Protein AF-A0A3D1R2D4-F1 (afdb_monomer)

Structure (mmCIF, N/CA/C/O backbone):
data_AF-A0A3D1R2D4-F1
#
_entry.id   AF-A0A3D1R2D4-F1
#
loop_
_atom_site.group_PDB
_atom_site.id
_atom_site.type_symbol
_atom_site.label_atom_id
_atom_site.label_alt_id
_atom_site.label_comp_id
_atom_site.label_asym_id
_atom_site.label_entity_id
_atom_site.label_seq_id
_atom_site.pdbx_PDB_ins_code
_atom_site.Cartn_x
_atom_site.Cartn_y
_atom_site.Cartn_z
_atom_site.occupancy
_atom_site.B_iso_or_equiv
_atom_site.auth_seq_id
_atom_site.auth_comp_id
_atom_site.auth_asym_id
_atom_si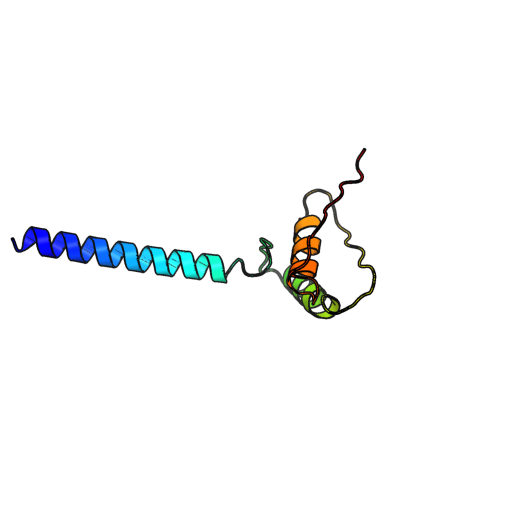te.auth_atom_id
_atom_site.pdbx_PDB_model_num
ATOM 1 N N . VAL A 1 1 ? -39.546 -7.435 36.128 1.00 61.31 1 VAL A N 1
ATOM 2 C CA . VAL A 1 1 ? -39.562 -8.000 34.754 1.00 61.31 1 VAL A CA 1
ATOM 3 C C . VAL A 1 1 ? -39.373 -6.915 33.691 1.00 61.31 1 VAL A C 1
ATOM 5 O O . VAL A 1 1 ? -38.432 -7.025 32.920 1.00 61.31 1 VAL A O 1
ATOM 8 N N . ILE A 1 2 ? -40.166 -5.833 33.690 1.00 68.62 2 ILE A N 1
ATOM 9 C CA . ILE A 1 2 ? -40.062 -4.729 32.704 1.00 68.62 2 ILE A CA 1
ATOM 10 C C . ILE A 1 2 ? -38.666 -4.072 32.682 1.00 68.62 2 ILE A C 1
ATOM 12 O O . ILE A 1 2 ? -38.069 -3.927 31.620 1.00 68.62 2 ILE A O 1
ATOM 16 N N . PHE A 1 3 ? -38.091 -3.777 33.853 1.00 73.62 3 PHE A N 1
ATOM 17 C CA . PHE A 1 3 ? -36.763 -3.153 33.959 1.00 73.62 3 PHE A CA 1
ATOM 18 C C . PHE A 1 3 ? -35.636 -4.018 33.361 1.00 73.62 3 PHE A C 1
ATOM 20 O O . PHE A 1 3 ? -34.693 -3.509 32.763 1.00 73.62 3 PHE A O 1
ATOM 27 N N . THR A 1 4 ? -35.746 -5.343 33.481 1.00 77.19 4 THR A N 1
ATOM 28 C CA . THR A 1 4 ? -34.753 -6.295 32.966 1.00 77.19 4 THR A CA 1
ATOM 29 C C . THR A 1 4 ? -34.801 -6.393 31.441 1.00 77.19 4 THR A C 1
ATOM 31 O O . THR A 1 4 ? -33.755 -6.457 30.799 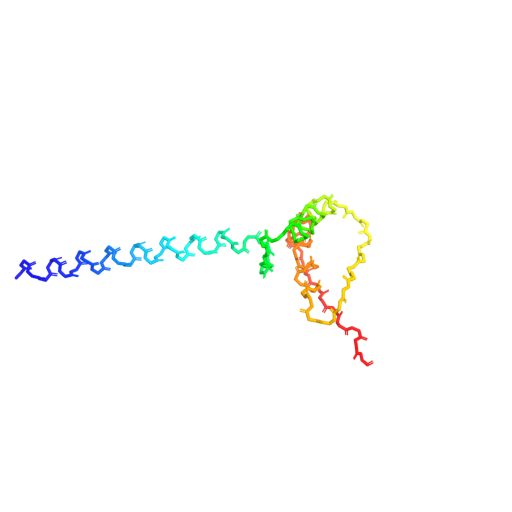1.00 77.19 4 THR A O 1
ATOM 34 N N . VAL A 1 5 ? -36.005 -6.350 30.860 1.00 83.06 5 VAL A N 1
ATOM 35 C CA . VAL A 1 5 ? -36.214 -6.346 29.402 1.00 83.06 5 VAL A CA 1
ATOM 36 C C . VAL A 1 5 ? -35.703 -5.043 28.785 1.00 83.06 5 VAL A C 1
ATOM 38 O O . VAL A 1 5 ? -35.005 -5.077 27.774 1.00 83.06 5 VAL A O 1
ATOM 41 N N . GLN A 1 6 ? -35.967 -3.905 29.427 1.00 84.06 6 GLN A N 1
ATOM 42 C CA . GLN A 1 6 ? -35.515 -2.595 28.955 1.00 84.06 6 GLN A CA 1
ATOM 43 C C . GLN A 1 6 ? -33.983 -2.477 28.959 1.00 84.06 6 GLN A C 1
ATOM 45 O O . GLN A 1 6 ? -33.387 -2.072 27.962 1.00 84.06 6 GLN A O 1
ATOM 50 N N . LYS A 1 7 ? -33.330 -2.955 30.026 1.00 84.38 7 LYS A N 1
ATOM 51 C CA . LYS A 1 7 ? -31.863 -2.987 30.128 1.00 84.38 7 LYS A CA 1
ATOM 52 C C . LYS A 1 7 ? -31.218 -3.920 29.092 1.00 84.38 7 LYS A C 1
ATOM 54 O O . LYS A 1 7 ? -30.137 -3.634 28.579 1.00 84.38 7 LYS A O 1
ATOM 59 N N . ALA A 1 8 ? -31.873 -5.038 28.770 1.00 84.19 8 ALA A N 1
ATOM 60 C CA . ALA A 1 8 ? -31.416 -5.954 27.727 1.00 84.19 8 ALA A CA 1
ATOM 61 C C . ALA A 1 8 ? -31.543 -5.341 26.319 1.00 84.19 8 ALA A C 1
ATOM 63 O O . ALA A 1 8 ? -30.631 -5.496 25.506 1.00 84.19 8 ALA A O 1
ATOM 64 N N .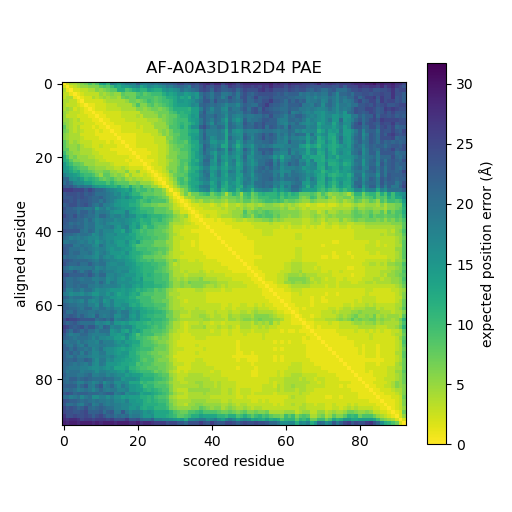 ALA A 1 9 ? -32.630 -4.612 26.049 1.00 88.44 9 ALA A N 1
ATOM 65 C CA . ALA A 1 9 ? -32.845 -3.919 24.781 1.00 88.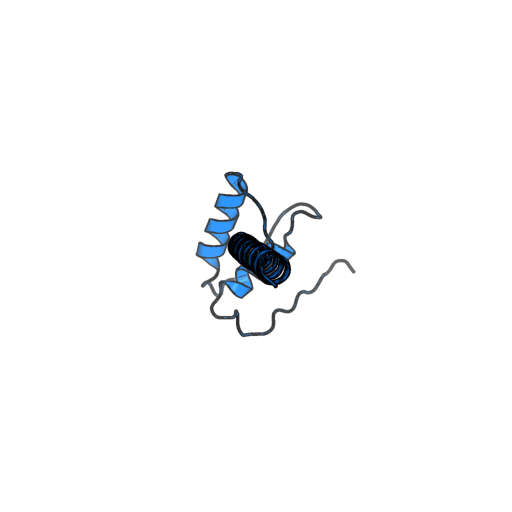44 9 ALA A CA 1
ATOM 66 C C . ALA A 1 9 ? -31.824 -2.790 24.552 1.00 88.44 9 ALA A C 1
ATOM 68 O O . ALA A 1 9 ? -31.232 -2.717 23.476 1.00 88.44 9 ALA A O 1
ATOM 69 N N . GLU A 1 10 ? -31.544 -1.969 25.571 1.00 90.44 10 GLU A N 1
ATOM 70 C CA . GLU A 1 10 ? -30.494 -0.939 25.503 1.00 90.44 10 GLU A CA 1
ATOM 71 C C . GLU A 1 10 ? -29.118 -1.544 25.236 1.00 90.44 10 GLU A C 1
ATOM 73 O O . GLU A 1 10 ? -28.395 -1.089 24.349 1.00 90.44 10 GLU A O 1
ATOM 78 N N . ARG A 1 11 ? -28.762 -2.613 25.959 1.00 89.88 11 ARG A N 1
ATOM 79 C CA . ARG A 1 11 ? -27.473 -3.284 25.771 1.00 89.88 11 ARG A CA 1
ATOM 80 C C . ARG A 1 11 ? -27.325 -3.827 24.352 1.00 89.88 11 ARG A C 1
ATOM 82 O O . ARG A 1 11 ? -26.249 -3.710 23.773 1.00 89.88 11 ARG A O 1
ATOM 89 N N . LYS A 1 12 ? -28.394 -4.389 23.783 1.00 91.75 12 LYS A N 1
ATOM 90 C CA . LYS A 1 12 ? -28.399 -4.865 22.397 1.00 91.75 12 LYS A CA 1
ATOM 91 C C . LYS A 1 12 ? -28.221 -3.716 21.403 1.00 91.75 12 LYS A C 1
ATOM 93 O O . LYS A 1 12 ? -27.351 -3.805 20.548 1.00 91.75 12 LYS A O 1
ATOM 98 N N . ALA A 1 13 ? -28.959 -2.620 21.568 1.00 91.62 13 ALA A N 1
ATOM 99 C CA . ALA A 1 13 ? -28.838 -1.452 20.697 1.00 91.62 13 ALA A CA 1
ATOM 100 C C . ALA A 1 13 ? -27.430 -0.829 20.734 1.00 91.62 13 ALA A C 1
ATOM 102 O O . ALA A 1 13 ? -26.912 -0.400 19.703 1.00 91.62 13 ALA A O 1
ATOM 103 N N . ILE A 1 14 ? -26.792 -0.803 21.909 1.00 90.00 14 ILE A N 1
ATOM 104 C CA . ILE A 1 14 ? -25.404 -0.345 22.061 1.00 90.00 14 ILE A CA 1
ATOM 105 C C . ILE A 1 14 ? -24.440 -1.279 21.325 1.00 90.00 14 ILE A C 1
ATOM 107 O O . ILE A 1 14 ? -23.577 -0.800 20.595 1.00 90.00 14 ILE A O 1
ATOM 111 N N . LEU A 1 15 ? -24.591 -2.597 21.480 1.00 92.31 15 LEU A N 1
ATOM 112 C CA . LEU A 1 15 ? -23.739 -3.580 20.803 1.00 92.31 15 LEU A CA 1
ATOM 113 C C . LEU A 1 15 ? -23.896 -3.531 19.279 1.00 92.31 15 LEU A C 1
ATOM 115 O O . LEU A 1 15 ? -22.898 -3.601 18.568 1.00 92.31 15 LEU A O 1
ATOM 119 N N . ASP A 1 16 ? -25.122 -3.365 18.785 1.00 92.69 16 ASP A N 1
ATOM 120 C CA . ASP A 1 16 ? -25.400 -3.274 17.351 1.00 92.69 16 ASP A CA 1
ATOM 121 C C . ASP A 1 16 ? -24.805 -1.990 16.747 1.00 92.69 16 ASP A C 1
ATOM 123 O O . ASP A 1 16 ? -24.184 -2.044 15.685 1.00 92.69 16 ASP A O 1
ATOM 127 N N . ARG A 1 17 ? -24.899 -0.850 17.452 1.00 88.12 17 ARG A N 1
ATOM 128 C CA . ARG A 1 17 ? -24.207 0.386 17.045 1.00 88.12 17 ARG A CA 1
ATOM 129 C C . ARG A 1 17 ? -22.697 0.233 17.061 1.00 88.12 17 ARG A C 1
ATOM 131 O O . ARG A 1 17 ? -22.048 0.712 16.140 1.00 88.12 17 ARG A O 1
ATOM 138 N N . ASN A 1 18 ? -22.148 -0.406 18.091 1.00 90.12 18 ASN A N 1
ATOM 139 C CA . ASN A 1 18 ? -20.706 -0.589 18.190 1.00 90.12 18 ASN A CA 1
ATOM 140 C C . ASN A 1 18 ? -20.199 -1.431 17.013 1.00 90.12 18 ASN A C 1
ATOM 142 O O . ASN A 1 18 ? -19.308 -1.003 16.293 1.00 90.12 18 ASN A O 1
ATOM 146 N N . ARG A 1 19 ? -20.894 -2.530 16.703 1.00 89.75 19 ARG A N 1
ATOM 147 C CA . ARG A 1 19 ? -20.584 -3.374 15.545 1.00 89.75 19 ARG A CA 1
ATOM 148 C C . ARG A 1 19 ? -20.710 -2.627 14.210 1.00 89.75 19 ARG A C 1
ATOM 150 O O . ARG A 1 19 ? -19.905 -2.842 13.311 1.00 89.75 19 ARG A O 1
ATOM 157 N N . GLN A 1 20 ? -21.704 -1.745 14.061 1.00 88.25 20 GLN A N 1
ATOM 158 C CA . GLN A 1 20 ? -21.821 -0.889 12.873 1.00 88.25 20 GLN A CA 1
ATOM 159 C C . GLN A 1 20 ? -20.659 0.100 12.750 1.00 88.25 20 GLN A C 1
ATOM 161 O O . GLN A 1 20 ? -20.132 0.278 11.656 1.00 88.25 20 GLN A O 1
ATOM 166 N N . LEU A 1 21 ? -20.265 0.739 13.852 1.00 81.75 21 LEU A N 1
ATOM 167 C CA . LEU A 1 21 ? -19.153 1.688 13.872 1.00 81.75 21 LEU A CA 1
ATOM 168 C C . LEU A 1 21 ? -17.818 0.986 13.602 1.00 81.75 21 LEU A C 1
ATOM 170 O O . LEU A 1 21 ? -17.039 1.477 12.794 1.00 81.75 21 LEU A O 1
ATOM 174 N N . GLU A 1 22 ? -17.586 -0.181 14.203 1.00 80.88 22 GLU A N 1
ATOM 175 C CA . GLU A 1 22 ? -16.423 -1.034 13.935 1.00 80.88 22 GLU A CA 1
ATOM 176 C C . GLU A 1 22 ? -16.353 -1.419 12.449 1.00 80.88 22 GLU A C 1
ATOM 178 O O . GLU A 1 22 ? -15.321 -1.212 11.814 1.00 80.88 22 GLU A O 1
ATOM 183 N N . GLY A 1 23 ? -17.469 -1.856 11.853 1.00 73.06 23 GLY A N 1
ATOM 184 C CA . GLY A 1 23 ? -17.523 -2.177 10.422 1.00 73.06 23 GLY A CA 1
ATOM 185 C C . GLY A 1 23 ? -17.292 -0.967 9.505 1.00 73.06 23 GLY A C 1
ATOM 186 O O . GLY A 1 23 ? -16.680 -1.096 8.446 1.00 73.06 23 GLY A O 1
ATOM 187 N N . MET A 1 24 ? -17.735 0.230 9.904 1.00 67.19 24 MET A N 1
ATOM 188 C CA . MET A 1 24 ? -17.442 1.474 9.179 1.00 67.19 24 MET A CA 1
ATOM 189 C C . MET A 1 24 ? -15.964 1.872 9.277 1.00 67.19 24 MET A C 1
ATOM 191 O O . MET A 1 24 ? -15.406 2.367 8.299 1.00 67.19 24 MET A O 1
ATOM 195 N N . ILE A 1 25 ? -15.327 1.644 10.429 1.00 64.19 25 ILE A N 1
ATOM 196 C CA . ILE A 1 25 ? -13.894 1.891 10.630 1.00 64.19 25 ILE A CA 1
ATOM 197 C C . ILE A 1 25 ? -13.067 0.931 9.770 1.00 64.19 25 ILE A C 1
ATOM 199 O O . ILE A 1 25 ? -12.168 1.384 9.064 1.00 64.19 25 ILE A O 1
ATOM 203 N N . GLU A 1 26 ? -13.396 -0.362 9.757 1.00 61.78 26 GLU A N 1
ATOM 204 C CA . GLU A 1 26 ? -12.738 -1.347 8.886 1.00 61.78 26 GLU A CA 1
ATOM 205 C C . GLU A 1 26 ? -12.884 -0.980 7.404 1.00 61.78 26 GLU A C 1
ATOM 207 O O . GLU A 1 26 ? -11.904 -0.994 6.658 1.00 61.78 26 GLU A O 1
ATOM 212 N N . ALA A 1 27 ? -14.080 -0.560 6.981 1.00 58.22 27 ALA A N 1
ATOM 213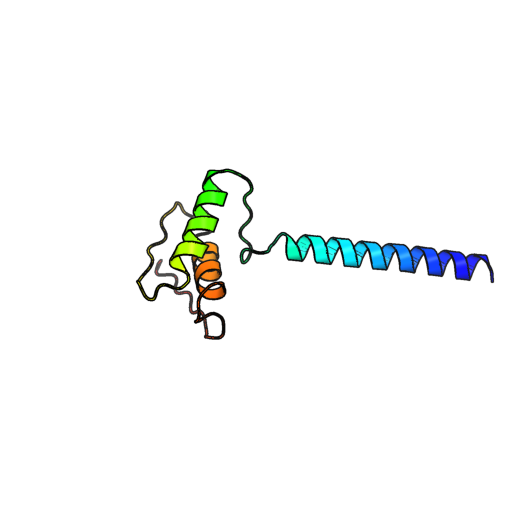 C CA . ALA A 1 27 ? -14.316 -0.105 5.613 1.00 58.22 27 ALA A CA 1
ATOM 214 C C . ALA A 1 27 ? -13.522 1.166 5.255 1.00 58.22 27 ALA A C 1
ATOM 216 O O . ALA A 1 27 ? -13.194 1.371 4.090 1.00 58.22 27 ALA A O 1
ATOM 217 N N . GLN A 1 28 ? -13.194 2.016 6.232 1.00 54.84 28 GLN A N 1
ATOM 218 C CA . GLN A 1 28 ? -12.390 3.223 6.024 1.00 54.84 28 GLN A CA 1
ATOM 219 C C . GLN A 1 28 ? -10.875 2.941 6.026 1.00 54.84 28 GLN A C 1
ATOM 221 O O . GLN A 1 28 ? -10.104 3.734 5.486 1.00 54.84 28 GLN A O 1
ATOM 226 N N . GLN A 1 29 ? -10.437 1.796 6.560 1.00 54.84 29 GLN A N 1
ATOM 227 C CA . GLN A 1 29 ? -9.045 1.320 6.518 1.00 54.84 29 GLN A CA 1
ATOM 228 C C . GLN A 1 29 ? -8.669 0.622 5.191 1.00 54.84 29 GLN A C 1
ATOM 230 O O . GLN A 1 29 ? -7.643 -0.056 5.112 1.00 54.84 29 GLN A O 1
ATOM 235 N N . SER A 1 30 ? -9.464 0.808 4.130 1.00 61.31 30 SER A N 1
ATOM 236 C CA . SER A 1 30 ? -9.502 0.039 2.869 1.00 61.31 30 SER A CA 1
ATOM 237 C C . SER A 1 30 ? -8.269 0.105 1.946 1.00 61.31 30 SER A C 1
ATOM 239 O O . SER A 1 30 ? -8.372 -0.182 0.750 1.00 61.31 30 SER A O 1
ATOM 241 N N . PHE A 1 31 ? -7.101 0.480 2.458 1.00 70.00 31 PHE A N 1
ATOM 242 C CA . PHE A 1 31 ? -5.843 0.550 1.711 1.00 70.00 31 PHE A CA 1
ATOM 243 C C . PHE A 1 31 ? -4.689 -0.118 2.476 1.00 70.00 31 PHE A C 1
ATOM 245 O O . PHE A 1 31 ? -3.600 0.439 2.592 1.00 70.00 31 PHE A O 1
ATOM 252 N N . GLU A 1 32 ? -4.934 -1.315 3.022 1.00 75.69 32 GLU A N 1
ATOM 253 C CA . GLU A 1 32 ? -3.916 -2.125 3.718 1.00 75.69 32 GLU A CA 1
ATOM 254 C C . GLU A 1 32 ? -3.185 -1.348 4.833 1.00 75.69 32 GLU A C 1
ATOM 256 O O . GLU A 1 32 ? -1.961 -1.390 4.962 1.00 75.69 32 GLU A O 1
ATOM 261 N N . GLY A 1 33 ? -3.941 -0.579 5.624 1.00 76.12 33 GLY A N 1
ATOM 262 C CA . GLY A 1 33 ? -3.405 0.205 6.742 1.00 76.12 33 GLY A CA 1
ATOM 263 C C . GLY A 1 33 ? -2.808 1.568 6.369 1.00 76.12 33 GLY A C 1
ATOM 264 O O . GLY A 1 33 ? -2.338 2.280 7.257 1.00 76.12 33 GLY A O 1
ATOM 265 N N . LEU A 1 34 ? -2.844 1.984 5.096 1.00 84.31 34 LEU A N 1
ATOM 266 C CA . LEU A 1 34 ? -2.504 3.359 4.716 1.00 84.31 34 LEU A CA 1
ATOM 267 C C . LEU A 1 34 ? -3.646 4.320 5.072 1.00 84.31 34 LEU A C 1
ATOM 269 O O . LEU A 1 34 ? -4.782 4.154 4.631 1.00 84.31 34 LEU A O 1
ATOM 273 N N . ILE A 1 35 ? -3.317 5.380 5.812 1.00 82.88 35 ILE A N 1
ATOM 274 C CA . ILE A 1 35 ? -4.243 6.461 6.169 1.00 82.88 35 ILE A CA 1
ATOM 275 C C . ILE A 1 35 ? -3.730 7.764 5.555 1.00 82.88 35 ILE A C 1
ATOM 277 O O . ILE A 1 35 ? -2.571 8.133 5.735 1.00 82.88 35 ILE A O 1
ATOM 281 N N . GLY A 1 36 ? -4.592 8.491 4.843 1.00 83.44 36 GLY A N 1
ATOM 282 C CA . GLY A 1 36 ? -4.226 9.795 4.295 1.00 83.44 36 GLY A CA 1
ATOM 283 C C . GLY A 1 36 ? -5.345 10.463 3.506 1.00 83.44 36 GLY A C 1
ATOM 284 O O . GLY A 1 36 ? -5.757 9.971 2.463 1.00 83.44 36 GLY A O 1
ATOM 285 N N . GLN A 1 37 ? -5.815 11.621 3.971 1.00 80.50 37 GLN A N 1
ATOM 286 C CA . GLN A 1 37 ? -6.885 12.384 3.304 1.00 80.50 37 GLN A CA 1
ATOM 287 C C . GLN A 1 37 ? -6.358 13.530 2.422 1.00 80.50 37 GLN A C 1
ATOM 289 O O . GLN A 1 37 ? -7.100 14.096 1.626 1.00 80.50 37 GLN A O 1
ATOM 294 N N . GLY A 1 38 ? -5.073 13.880 2.539 1.00 89.81 38 GLY A N 1
ATOM 295 C CA . GLY A 1 38 ? -4.467 14.966 1.766 1.00 89.81 38 GLY A CA 1
ATOM 296 C C . GLY A 1 38 ? -4.263 14.620 0.288 1.00 89.81 38 GLY A C 1
ATOM 297 O O . GLY A 1 38 ? -4.037 13.462 -0.064 1.00 89.81 38 GLY A O 1
ATOM 298 N N . ALA A 1 39 ? -4.254 15.642 -0.574 1.00 91.00 39 ALA A N 1
ATOM 299 C CA . ALA A 1 39 ? -4.164 15.489 -2.031 1.00 91.00 39 ALA A CA 1
ATOM 300 C C . ALA A 1 39 ? -2.974 14.627 -2.499 1.00 91.00 39 ALA A C 1
ATOM 302 O O . ALA A 1 39 ? -3.135 13.793 -3.387 1.00 91.00 39 ALA A O 1
ATOM 303 N N . LYS A 1 40 ? -1.803 14.766 -1.859 1.00 91.56 40 LYS A N 1
ATOM 304 C CA . LYS A 1 40 ? -0.615 13.951 -2.170 1.00 91.56 40 LYS A CA 1
ATOM 305 C C . LYS A 1 40 ? -0.827 12.460 -1.890 1.00 91.56 40 LYS A C 1
ATOM 307 O O . LYS A 1 40 ? -0.422 11.625 -2.684 1.00 91.56 40 LYS A O 1
ATOM 312 N N . MET A 1 41 ? -1.494 12.111 -0.788 1.00 91.44 41 MET A N 1
ATOM 313 C CA . MET A 1 41 ? -1.794 10.706 -0.477 1.00 91.44 41 MET A CA 1
ATOM 314 C C . MET A 1 41 ? -2.850 10.131 -1.419 1.00 91.44 41 MET A C 1
ATOM 316 O O . MET A 1 41 ? -2.737 8.985 -1.838 1.00 91.44 41 MET A O 1
ATOM 320 N N . GLN A 1 42 ? -3.828 10.942 -1.824 1.00 90.50 42 GLN A N 1
ATOM 321 C CA . GLN A 1 42 ? -4.808 10.539 -2.835 1.00 90.50 42 GLN A CA 1
ATOM 322 C C . GLN A 1 42 ? -4.151 10.269 -4.199 1.00 90.50 42 GLN A C 1
ATOM 324 O O . GLN A 1 42 ? -4.563 9.371 -4.929 1.00 90.50 42 GLN A O 1
ATOM 329 N N . GLU A 1 43 ? -3.095 11.005 -4.551 1.00 93.19 43 GLU A N 1
ATOM 330 C CA . GLU A 1 43 ? -2.272 10.700 -5.724 1.00 93.19 43 GLU A CA 1
ATOM 331 C C . GLU A 1 43 ? -1.534 9.364 -5.587 1.00 93.19 43 GLU A C 1
ATOM 333 O O . GLU A 1 43 ? -1.582 8.556 -6.512 1.00 93.19 43 GLU A O 1
ATOM 338 N N . VAL A 1 44 ? -0.943 9.084 -4.421 1.00 92.44 44 VAL A N 1
ATOM 339 C CA . VAL A 1 44 ? -0.320 7.780 -4.135 1.00 92.44 44 VAL A CA 1
ATOM 340 C C . VAL A 1 44 ? -1.330 6.639 -4.289 1.00 92.44 44 VAL A C 1
ATOM 342 O O . VAL A 1 44 ? -1.019 5.643 -4.938 1.00 92.44 44 VAL A O 1
ATOM 345 N N . PHE A 1 45 ? -2.552 6.782 -3.768 1.00 91.88 45 PHE A N 1
ATOM 346 C CA . PHE A 1 45 ? -3.601 5.767 -3.922 1.00 91.88 45 PHE A CA 1
ATOM 347 C C . PHE A 1 45 ? -3.965 5.518 -5.386 1.00 91.88 45 PHE A C 1
ATOM 349 O O . PHE A 1 45 ? -4.024 4.365 -5.811 1.00 91.88 45 PHE A O 1
ATOM 356 N N . ARG A 1 46 ? -4.112 6.582 -6.185 1.00 92.56 46 ARG A N 1
ATOM 357 C CA . ARG A 1 46 ? -4.360 6.459 -7.630 1.00 92.56 46 ARG A CA 1
ATOM 358 C C . ARG A 1 46 ? -3.213 5.772 -8.364 1.00 92.56 46 ARG A C 1
ATOM 360 O O . ARG A 1 46 ? -3.464 4.957 -9.247 1.00 92.56 46 ARG A O 1
ATOM 367 N N . LEU A 1 47 ? -1.965 6.072 -8.001 1.00 93.88 47 LEU A N 1
ATOM 368 C CA . LEU A 1 47 ? -0.800 5.403 -8.580 1.00 93.88 47 LEU A CA 1
ATOM 369 C C . LEU A 1 47 ? -0.805 3.910 -8.254 1.00 93.88 47 LEU A C 1
ATOM 371 O O . LEU A 1 47 ? -0.633 3.107 -9.165 1.00 93.88 47 LEU A O 1
ATOM 375 N N . ILE A 1 48 ? -1.057 3.541 -6.993 1.00 93.31 48 ILE A N 1
ATOM 376 C CA . ILE A 1 48 ? -1.160 2.138 -6.567 1.00 93.31 48 ILE A CA 1
ATOM 377 C C . ILE A 1 48 ? -2.215 1.408 -7.403 1.00 93.31 48 ILE A C 1
ATOM 379 O O . ILE A 1 48 ? -1.915 0.362 -7.970 1.00 93.31 48 ILE A O 1
ATOM 383 N N . GLU A 1 49 ? -3.420 1.965 -7.533 1.00 92.00 49 GLU A N 1
ATOM 384 C CA . GLU A 1 49 ? -4.493 1.356 -8.331 1.00 92.00 49 GLU A CA 1
ATOM 385 C C . GLU A 1 49 ? -4.131 1.236 -9.813 1.00 92.00 49 GLU A C 1
ATOM 387 O O . GLU A 1 49 ? -4.391 0.200 -10.426 1.00 92.00 49 GLU A O 1
ATOM 392 N N . GLY A 1 50 ? -3.486 2.260 -10.378 1.00 94.31 50 GLY A N 1
ATOM 393 C CA . GLY A 1 50 ? -3.083 2.278 -11.781 1.00 94.31 50 GLY A CA 1
ATOM 394 C C . GLY A 1 50 ? -2.000 1.254 -12.126 1.00 94.31 50 GLY A C 1
ATOM 395 O O . GLY A 1 50 ? -2.002 0.717 -13.233 1.00 94.31 50 GLY A O 1
ATOM 396 N N . VAL A 1 51 ? -1.085 0.954 -11.197 1.00 95.38 51 VAL A N 1
ATOM 397 C CA . VAL A 1 51 ? 0.043 0.042 -11.460 1.00 95.38 51 VAL A CA 1
ATOM 398 C C . VAL A 1 51 ? -0.132 -1.360 -10.875 1.00 95.38 51 VAL A C 1
ATOM 400 O O . VAL A 1 51 ? 0.615 -2.253 -11.264 1.00 95.38 51 VAL A O 1
ATOM 403 N N . ALA A 1 52 ? -1.111 -1.603 -9.995 1.00 93.44 52 ALA A N 1
ATOM 404 C CA . ALA A 1 52 ? -1.277 -2.892 -9.309 1.00 93.44 52 ALA A CA 1
ATOM 405 C C . ALA A 1 52 ? -1.488 -4.094 -10.251 1.00 93.44 52 ALA A C 1
ATOM 407 O O . ALA A 1 52 ? -1.097 -5.212 -9.923 1.00 93.44 52 ALA A O 1
ATOM 408 N N . TYR A 1 53 ? -2.072 -3.888 -11.435 1.00 95.19 53 TYR A N 1
ATOM 409 C CA . TYR A 1 53 ? -2.242 -4.947 -12.441 1.00 95.19 53 TYR A CA 1
ATOM 410 C C . TYR A 1 53 ? -0.999 -5.186 -13.308 1.00 95.19 53 TYR A C 1
ATOM 412 O O . TYR A 1 53 ? -0.946 -6.168 -14.050 1.00 95.19 53 TYR A O 1
ATOM 420 N N . SER A 1 54 ? 0.003 -4.311 -13.223 1.00 94.19 54 SER A N 1
ATOM 421 C CA . SER A 1 54 ? 1.238 -4.438 -13.987 1.00 94.19 54 SER A CA 1
ATOM 422 C C . SER A 1 54 ? 2.113 -5.571 -13.452 1.00 94.19 54 SER A C 1
ATOM 424 O O . SER A 1 54 ? 2.203 -5.813 -12.250 1.00 94.19 54 SER A O 1
ATOM 426 N N . SER A 1 55 ? 2.819 -6.250 -14.355 1.00 92.69 55 SER A N 1
ATOM 427 C CA . SER A 1 55 ? 3.878 -7.198 -13.998 1.00 92.69 55 SER A CA 1
ATOM 428 C C . SER A 1 55 ? 5.253 -6.541 -13.846 1.00 92.69 55 SER A C 1
ATOM 430 O O . SER A 1 55 ? 6.220 -7.251 -13.570 1.00 92.69 55 SER A O 1
ATOM 432 N N . ALA A 1 56 ? 5.359 -5.230 -14.079 1.00 94.44 56 ALA A N 1
ATOM 433 C CA . ALA A 1 56 ? 6.612 -4.490 -13.993 1.00 94.44 56 ALA A CA 1
ATOM 434 C C . ALA A 1 56 ? 7.123 -4.384 -12.547 1.00 94.44 56 ALA A C 1
ATOM 436 O O . ALA A 1 56 ? 6.352 -4.399 -11.588 1.00 94.44 56 ALA A O 1
ATOM 437 N N . THR A 1 57 ? 8.439 -4.234 -12.397 1.00 94.56 57 THR A N 1
ATOM 438 C CA . THR A 1 57 ? 9.065 -3.950 -11.102 1.00 94.56 57 THR A CA 1
ATOM 439 C C . THR A 1 57 ? 8.750 -2.519 -10.671 1.00 94.56 57 THR A C 1
ATOM 441 O O . THR A 1 57 ? 8.936 -1.583 -11.447 1.00 94.56 57 THR A O 1
ATOM 444 N N . ILE A 1 58 ? 8.304 -2.347 -9.425 1.00 94.31 58 ILE A N 1
ATOM 445 C CA . ILE A 1 58 ? 7.920 -1.048 -8.861 1.00 94.31 58 ILE A CA 1
ATOM 446 C C . ILE A 1 58 ? 8.972 -0.608 -7.840 1.00 94.31 58 ILE A C 1
ATOM 448 O O . ILE A 1 58 ? 9.306 -1.361 -6.926 1.00 94.31 58 ILE A O 1
ATOM 452 N N . LEU A 1 59 ? 9.468 0.623 -7.975 1.00 95.00 59 LEU A N 1
ATOM 453 C CA . LEU A 1 59 ? 10.353 1.268 -7.005 1.00 95.00 59 LEU A CA 1
ATOM 454 C C . LEU A 1 59 ? 9.544 2.239 -6.136 1.00 95.00 59 LEU A C 1
ATOM 456 O O . LEU A 1 59 ? 8.994 3.212 -6.644 1.00 95.00 59 LEU A O 1
ATOM 460 N N . VAL A 1 60 ? 9.503 2.001 -4.824 1.00 93.44 60 VAL A N 1
ATOM 461 C CA . VAL A 1 60 ? 8.846 2.893 -3.855 1.00 93.44 60 VAL A CA 1
ATOM 462 C C . VAL A 1 60 ? 9.910 3.714 -3.131 1.00 93.44 60 VAL A C 1
ATOM 464 O O . VAL A 1 60 ? 10.764 3.162 -2.438 1.00 93.44 60 VAL A O 1
ATOM 467 N N . GLN A 1 61 ? 9.853 5.037 -3.275 1.00 93.75 61 GLN A N 1
ATOM 468 C CA . GLN A 1 61 ? 10.795 5.971 -2.655 1.00 93.75 61 GLN A CA 1
ATOM 469 C C . GLN A 1 61 ? 10.128 6.790 -1.548 1.00 93.75 61 GLN A C 1
ATOM 471 O O . GLN A 1 61 ? 8.919 7.004 -1.547 1.00 93.75 61 GLN A O 1
ATOM 476 N N . GLY A 1 62 ? 10.933 7.243 -0.589 1.00 92.00 62 GLY A N 1
ATOM 477 C CA . GLY A 1 62 ? 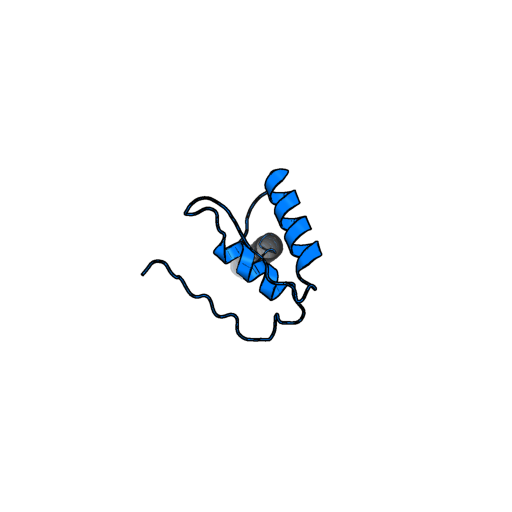10.480 8.050 0.539 1.00 92.00 62 GLY A CA 1
ATOM 478 C C . GLY A 1 62 ? 11.412 7.930 1.738 1.00 92.00 62 GLY A C 1
ATOM 479 O O . GLY A 1 62 ? 12.218 6.999 1.825 1.00 92.00 62 GLY A O 1
ATOM 480 N N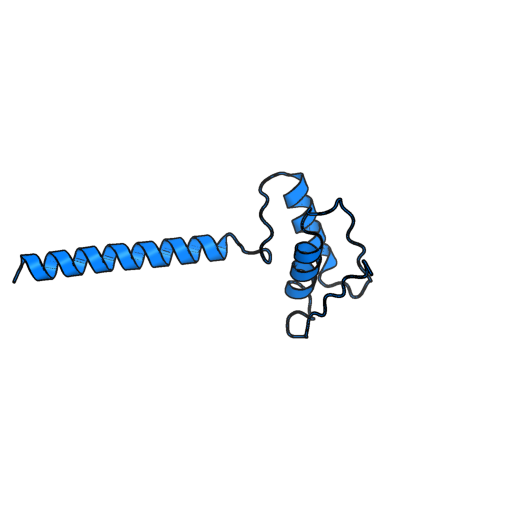 . GLU A 1 63 ? 11.280 8.856 2.678 1.00 92.62 63 GLU A N 1
ATOM 481 C CA . GLU A 1 63 ? 12.061 8.887 3.916 1.00 92.62 63 GLU A CA 1
ATOM 482 C C . GLU A 1 63 ? 11.771 7.680 4.823 1.00 92.62 63 GLU A C 1
ATOM 484 O O . GLU A 1 63 ? 10.828 6.907 4.613 1.00 92.62 63 GLU A O 1
ATOM 489 N N . SER A 1 64 ? 12.622 7.457 5.824 1.00 88.62 64 SER A N 1
ATOM 490 C CA . SER A 1 64 ? 12.374 6.404 6.812 1.00 88.62 64 SER A CA 1
ATOM 491 C C . SER A 1 64 ? 11.057 6.666 7.552 1.00 88.62 64 SER A C 1
ATOM 493 O O . SER A 1 64 ? 10.734 7.806 7.864 1.00 88.62 64 SER A O 1
ATOM 495 N N . GLY A 1 65 ? 10.270 5.617 7.803 1.00 85.56 65 GLY A N 1
ATOM 496 C CA . GLY A 1 65 ? 8.990 5.734 8.512 1.00 85.56 65 GLY A CA 1
ATOM 497 C C . GLY A 1 65 ? 7.793 6.231 7.687 1.00 85.56 65 GLY A C 1
ATOM 498 O O . GLY A 1 65 ? 6.688 6.257 8.213 1.00 85.56 65 GLY A O 1
ATOM 499 N N . THR A 1 66 ? 7.937 6.545 6.393 1.00 89.69 66 THR A N 1
ATOM 500 C CA . THR A 1 66 ? 6.813 7.038 5.559 1.00 89.69 66 THR A CA 1
ATOM 501 C C . THR A 1 66 ? 5.846 5.955 5.057 1.00 89.69 66 THR A C 1
ATOM 503 O O . THR A 1 66 ? 5.026 6.213 4.180 1.00 89.69 66 THR A O 1
ATOM 506 N N . GLY A 1 67 ? 5.934 4.726 5.574 1.00 88.69 67 GLY A N 1
ATOM 507 C CA . GLY A 1 67 ? 4.998 3.653 5.217 1.00 88.69 67 GLY A CA 1
ATOM 508 C C . GLY A 1 67 ? 5.260 2.971 3.867 1.00 88.69 67 GLY A C 1
ATOM 509 O O . GLY A 1 67 ? 4.345 2.386 3.296 1.00 88.69 67 GLY A O 1
ATOM 510 N N . LYS A 1 68 ? 6.499 2.986 3.352 1.00 92.94 68 LYS A N 1
ATOM 511 C CA . LYS A 1 68 ? 6.858 2.320 2.078 1.00 92.94 68 LYS A CA 1
ATOM 512 C C . LYS A 1 68 ? 6.491 0.827 2.030 1.00 92.94 68 LYS A C 1
ATOM 514 O O . LYS A 1 68 ? 6.088 0.337 0.980 1.00 92.94 68 LYS A O 1
ATOM 519 N N . GLU A 1 69 ? 6.593 0.109 3.152 1.00 91.00 69 GLU A N 1
ATOM 520 C CA . GLU A 1 69 ? 6.166 -1.299 3.224 1.00 91.00 69 GLU A CA 1
ATOM 521 C C . GLU A 1 69 ? 4.645 -1.440 3.062 1.00 91.00 69 GLU A C 1
ATOM 523 O O . GLU A 1 69 ? 4.184 -2.327 2.347 1.00 91.00 69 GLU A O 1
ATOM 528 N N . LEU A 1 70 ? 3.864 -0.536 3.662 1.00 91.81 70 LEU A N 1
ATOM 529 C CA . LEU A 1 70 ? 2.406 -0.527 3.520 1.00 91.81 70 LEU A CA 1
ATOM 530 C C . LEU A 1 70 ? 2.000 -0.275 2.062 1.00 91.81 70 LEU A C 1
ATOM 532 O O . LEU A 1 70 ? 1.090 -0.925 1.558 1.00 91.81 70 LEU A O 1
ATOM 536 N N . VAL A 1 71 ? 2.733 0.585 1.345 1.00 93.25 71 VAL A N 1
ATOM 537 C CA . VAL A 1 71 ? 2.546 0.779 -0.104 1.00 93.25 71 VAL A CA 1
ATOM 538 C C . VAL A 1 71 ? 2.808 -0.515 -0.880 1.00 93.25 71 VAL A C 1
ATOM 540 O O . VAL A 1 71 ? 2.011 -0.881 -1.743 1.00 93.25 71 VAL A O 1
ATOM 543 N N . ALA A 1 72 ? 3.884 -1.242 -0.568 1.00 93.12 72 ALA A N 1
ATOM 544 C CA . ALA A 1 72 ? 4.184 -2.517 -1.221 1.00 93.12 72 ALA A CA 1
ATOM 545 C C . ALA A 1 72 ? 3.109 -3.588 -0.943 1.00 93.12 72 ALA A C 1
ATOM 547 O O . ALA A 1 72 ? 2.724 -4.326 -1.852 1.00 93.12 72 ALA A O 1
ATOM 548 N N . ARG A 1 73 ? 2.574 -3.636 0.284 1.00 92.56 73 ARG A N 1
ATOM 549 C CA . ARG A 1 73 ? 1.454 -4.518 0.652 1.00 92.56 73 ARG A CA 1
ATOM 550 C C . ARG A 1 73 ? 0.170 -4.151 -0.086 1.00 92.56 73 ARG A C 1
ATOM 552 O O . ARG A 1 73 ? -0.464 -5.035 -0.655 1.00 92.56 73 ARG A O 1
ATOM 559 N N . ALA A 1 74 ? -0.162 -2.862 -0.156 1.00 92.62 74 ALA A N 1
ATOM 560 C CA . ALA A 1 74 ? -1.314 -2.369 -0.905 1.00 92.62 74 ALA A CA 1
ATOM 561 C C . ALA A 1 74 ? -1.229 -2.735 -2.395 1.00 92.62 74 ALA A C 1
ATOM 563 O O . ALA A 1 74 ? -2.208 -3.209 -2.972 1.00 92.62 74 ALA A O 1
ATOM 564 N N . LEU A 1 75 ? -0.047 -2.587 -3.006 1.00 93.62 75 LEU A N 1
ATOM 565 C CA . LEU A 1 75 ? 0.205 -3.016 -4.384 1.00 93.62 75 LEU A CA 1
ATOM 566 C C . LEU A 1 75 ? -0.035 -4.517 -4.568 1.00 93.62 75 LEU A C 1
ATOM 568 O O . LEU A 1 75 ? -0.731 -4.912 -5.501 1.00 93.62 75 LEU A O 1
ATOM 572 N N . HIS A 1 76 ? 0.495 -5.353 -3.672 1.00 93.88 76 HIS A N 1
ATOM 573 C CA . HIS A 1 76 ? 0.286 -6.802 -3.724 1.00 93.88 76 HIS A CA 1
ATOM 574 C C . HIS A 1 76 ? -1.195 -7.170 -3.600 1.00 93.88 76 HIS A C 1
ATOM 576 O O . HIS A 1 76 ? -1.708 -7.919 -4.431 1.00 93.88 76 HIS A O 1
ATOM 582 N N . TYR A 1 77 ? -1.895 -6.595 -2.621 1.00 91.81 77 TYR A N 1
ATOM 583 C CA . TYR A 1 77 ? -3.309 -6.866 -2.361 1.00 91.81 77 TYR A CA 1
ATOM 584 C C . TYR A 1 77 ? -4.230 -6.449 -3.517 1.00 91.81 77 TYR A C 1
ATOM 586 O O . TYR A 1 77 ? -5.209 -7.128 -3.826 1.00 91.81 77 TYR A O 1
ATOM 594 N N . LYS A 1 78 ? -3.908 -5.344 -4.199 1.00 91.25 78 LYS A N 1
ATOM 595 C CA . LYS A 1 78 ? -4.668 -4.855 -5.361 1.00 91.25 78 LYS A CA 1
ATOM 596 C C . LYS A 1 78 ? -4.289 -5.556 -6.674 1.00 91.25 78 LYS A C 1
ATOM 598 O O . LYS A 1 78 ? -4.941 -5.322 -7.689 1.00 91.25 78 LYS A O 1
ATOM 603 N N . SER A 1 79 ? -3.257 -6.401 -6.675 1.00 93.25 79 SER A N 1
AT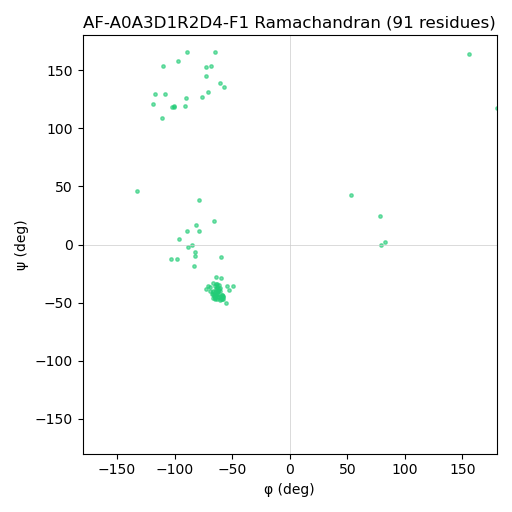OM 604 C CA . SER A 1 79 ? -2.768 -7.092 -7.873 1.00 93.25 79 SER A CA 1
ATOM 605 C C . SER A 1 79 ? -3.467 -8.440 -8.121 1.00 93.25 79 SER A C 1
ATOM 607 O O . SER A 1 79 ? -4.020 -9.042 -7.196 1.00 93.25 79 SER A O 1
ATOM 609 N N . PRO A 1 80 ? -3.332 -9.028 -9.328 1.00 95.00 80 PRO A N 1
ATOM 610 C CA . PRO A 1 80 ? -3.721 -10.419 -9.592 1.00 95.00 80 PRO A CA 1
ATOM 611 C C . PRO A 1 80 ? -2.992 -11.462 -8.727 1.00 95.00 80 PRO A C 1
ATOM 613 O O . PRO A 1 80 ? -3.331 -12.643 -8.759 1.00 95.00 80 PRO A O 1
ATOM 616 N N . ARG A 1 81 ? -1.948 -11.057 -7.991 1.00 94.44 81 ARG A N 1
ATOM 617 C CA . ARG A 1 81 ? -1.144 -11.923 -7.122 1.00 94.44 81 ARG A CA 1
ATOM 618 C C . ARG A 1 81 ? -1.590 -11.872 -5.660 1.00 94.44 81 ARG A C 1
ATOM 620 O O . ARG A 1 81 ? -0.936 -12.518 -4.851 1.00 94.44 81 ARG A O 1
ATOM 627 N N . ARG A 1 82 ? -2.677 -11.168 -5.323 1.00 93.62 82 ARG A N 1
ATOM 628 C CA . ARG A 1 82 ? -3.170 -10.986 -3.944 1.00 93.62 82 ARG A CA 1
ATOM 629 C C . ARG A 1 82 ? -3.286 -12.279 -3.128 1.00 93.62 82 ARG A C 1
ATOM 631 O O . ARG A 1 82 ? -2.973 -12.278 -1.947 1.00 93.62 82 ARG A O 1
ATOM 638 N N . ASP A 1 83 ? -3.661 -13.383 -3.778 1.00 94.75 83 ASP A N 1
ATOM 639 C CA . ASP A 1 83 ? -3.862 -14.691 -3.139 1.00 94.75 83 ASP A CA 1
ATOM 640 C C . ASP A 1 83 ? -2.555 -15.501 -3.010 1.00 94.75 83 ASP A C 1
ATOM 642 O O . ASP A 1 83 ? -2.545 -16.628 -2.517 1.00 94.75 83 ASP A O 1
ATOM 646 N N . ARG A 1 84 ? -1.428 -14.950 -3.479 1.00 95.06 84 ARG A N 1
ATOM 647 C CA . ARG A 1 84 ? -0.093 -15.549 -3.364 1.00 95.06 84 ARG A CA 1
ATOM 648 C C . ARG A 1 84 ? 0.661 -14.967 -2.163 1.00 95.06 84 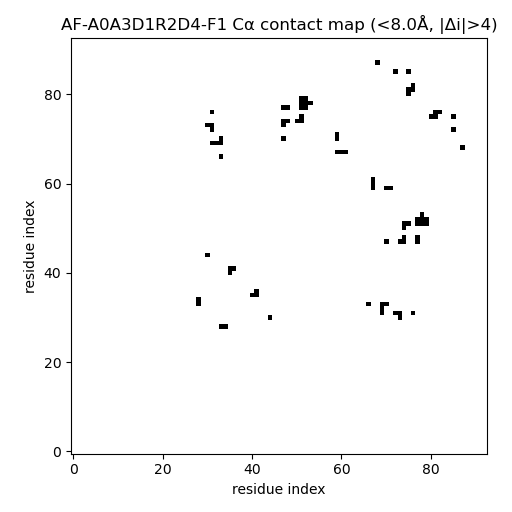ARG A C 1
ATOM 650 O O . ARG A 1 84 ? 0.370 -13.845 -1.748 1.00 95.06 84 ARG A O 1
ATOM 657 N N . PRO A 1 85 ? 1.671 -15.679 -1.628 1.00 95.00 85 PRO A N 1
ATOM 658 C CA . PRO A 1 85 ? 2.493 -15.164 -0.539 1.00 95.00 85 PRO A CA 1
ATOM 659 C C . PRO A 1 85 ? 3.174 -13.836 -0.896 1.00 95.00 85 PRO A C 1
ATOM 661 O O . PRO A 1 85 ? 3.761 -13.702 -1.971 1.00 95.00 85 PRO A O 1
ATOM 664 N N . PHE A 1 86 ? 3.134 -12.882 0.035 1.00 94.12 86 PHE A N 1
ATOM 665 C CA . PHE A 1 86 ? 3.914 -11.647 -0.008 1.00 94.12 86 PHE A CA 1
ATOM 666 C C . PHE A 1 86 ? 5.131 -11.791 0.908 1.00 94.12 86 PHE A C 1
ATOM 668 O O . PHE A 1 86 ? 4.977 -12.006 2.111 1.00 94.12 86 PHE A O 1
ATOM 675 N N . ILE A 1 87 ? 6.335 -11.682 0.347 1.00 93.62 87 ILE A N 1
ATOM 676 C CA . ILE A 1 87 ? 7.592 -11.814 1.092 1.00 93.62 87 ILE A CA 1
ATOM 677 C C . ILE A 1 87 ? 8.257 -10.440 1.147 1.00 93.62 87 ILE A C 1
ATOM 679 O O . ILE A 1 87 ? 8.751 -9.946 0.135 1.00 93.62 87 ILE A O 1
ATOM 683 N N . ALA A 1 88 ? 8.272 -9.830 2.331 1.00 90.50 88 ALA A N 1
ATOM 684 C CA . ALA A 1 88 ? 9.008 -8.599 2.585 1.00 90.50 88 ALA A CA 1
ATOM 685 C C . ALA A 1 88 ? 10.423 -8.934 3.064 1.00 90.50 88 ALA A C 1
ATOM 687 O O . ALA A 1 88 ? 10.595 -9.672 4.033 1.00 90.50 88 ALA A O 1
ATOM 688 N N . ILE A 1 89 ? 11.432 -8.378 2.394 1.00 90.38 89 ILE A N 1
ATOM 689 C CA . ILE A 1 89 ? 12.839 -8.512 2.777 1.00 90.38 89 ILE A CA 1
ATOM 690 C C . ILE A 1 89 ? 13.361 -7.112 3.078 1.00 90.38 89 ILE A C 1
ATOM 692 O O . ILE A 1 89 ? 13.313 -6.234 2.217 1.00 90.38 89 ILE A O 1
ATOM 696 N N . ASN A 1 90 ? 13.846 -6.902 4.300 1.00 85.44 90 ASN A N 1
ATOM 697 C CA . ASN A 1 90 ? 14.547 -5.676 4.651 1.00 85.44 90 ASN A CA 1
ATOM 698 C C . ASN A 1 90 ? 16.047 -5.867 4.395 1.00 85.44 90 ASN A C 1
ATOM 700 O O . ASN A 1 90 ? 16.674 -6.735 4.996 1.00 85.44 90 ASN A O 1
ATOM 704 N N . CYS A 1 91 ? 16.608 -5.055 3.503 1.00 80.44 91 CYS A N 1
ATOM 705 C CA . CYS A 1 91 ? 18.012 -5.132 3.104 1.00 80.44 91 CYS A CA 1
ATOM 706 C C . CYS A 1 91 ? 18.955 -4.278 3.973 1.00 80.44 91 CYS A C 1
ATOM 708 O O . CYS A 1 91 ? 20.100 -4.078 3.583 1.00 80.44 91 CYS A O 1
ATOM 710 N N . SER A 1 92 ? 18.507 -3.744 5.113 1.00 72.31 92 SER A N 1
ATOM 711 C CA . SER A 1 92 ? 19.312 -2.884 5.996 1.00 72.31 92 SER A CA 1
ATOM 712 C C . SER A 1 92 ? 20.304 -3.649 6.895 1.00 72.31 92 SER A C 1
ATOM 714 O O . SER A 1 92 ? 20.428 -3.308 8.070 1.00 72.31 92 SER A O 1
ATOM 716 N N . ALA A 1 93 ? 20.938 -4.704 6.375 1.00 48.81 93 ALA A N 1
ATOM 717 C CA . ALA A 1 93 ? 21.935 -5.501 7.095 1.00 48.81 93 ALA A CA 1
ATOM 718 C C . ALA A 1 93 ? 23.274 -4.761 7.237 1.00 48.81 93 ALA A C 1
ATOM 720 O O . ALA A 1 93 ? 23.653 -4.047 6.280 1.00 48.81 93 ALA A O 1
#

Secondary structure (DSSP, 8-state):
-HHHHHHHHHHHHHHHHHHHHHHHHHHHTTTTT----SHHHHHHHHHHHHHTT--S-------TTS-HHHHHHHHHHHSTTTTSPP-------

Nearest PDB structures (foldseek):
  6jdl-assembly1_A  TM=9.250E-01  e=4.465E-03  Pseudomonas aeruginosa
  5m7n-assembly1_A  TM=7.242E-01  e=2.851E-02  Brucella abortus str. 2308 A
  6iy8-assembly1_B  TM=7.029E-01  e=3.176E-01  Pseudomonas putida

Sequence (93 aa):
VIFTVQKAAERKAILDRNRQLEGMIEAQQSFEGLIGQGAKMQEVFRLIEGVAYSSATILVQGESGTGKELVARALHYKSPRRDRPFIAINCSA

Foldseek 3Di:
DVVVVVVVVVVVVVVVVVVVVVVVVVVQCPQQNDDDDDPVVVVLVVVLLVCLAPPDDDDQDDDPPPCSVSSVLSSCCNYPNNVPDDDDDDPPD

Radius of gyration: 20.32 Å; Cα contacts (8 Å, |Δi|>4): 43; chains: 1; bounding box: 62×31×49 Å

pLDDT: mean 86.2, std 10.87, range [48.81, 95.38]

Mean predicted aligned error: 9.75 Å

Solvent-accessible surface area (backbone atoms only — not comparable to full-atom values): 5825 Å² total; per-residue (Å²): 111,70,70,59,54,51,54,51,52,52,52,48,55,52,51,54,50,49,52,51,50,53,53,52,51,56,63,68,41,75,43,64,75,55,83,64,91,51,72,72,47,51,50,50,52,51,49,40,66,73,48,19,75,54,88,70,90,80,87,84,85,77,66,90,89,71,50,63,66,38,52,54,49,33,30,41,62,65,17,94,55,44,94,48,92,83,84,87,79,84,83,89,119